Protein AF-A0A913Y9J0-F1 (afdb_monomer_lite)

Organism: Exaiptasia diaphana (NCBI:txid2652724)

Foldseek 3Di:
DDDDDDDDDDDDDDDDDDYDDDDDDDDDDDDDDPVVVVVVVVVVVVVVVVVVLPCDLVNLLVVLVCLLPDPPDRDLVVSLVSLVSSLVNCVVVVNPCNVLSVVLSVVLVVCSVPDSNLSSVLNCLSSPDPDPVVSVVVVVVSVVVVVVVVD

Radius of gyration: 35.64 Å; chains: 1; bounding box: 87×38×100 Å

Structure (mmCIF, N/CA/C/O backbone):
data_AF-A0A913Y9J0-F1
#
_entry.id   AF-A0A913Y9J0-F1
#
loop_
_atom_site.group_PDB
_atom_site.id
_atom_site.type_symbol
_atom_site.label_atom_id
_atom_site.label_alt_id
_atom_site.label_comp_id
_atom_site.label_asym_id
_atom_site.label_entity_id
_atom_site.label_seq_id
_atom_site.pdbx_PDB_ins_code
_atom_site.Cartn_x
_atom_site.Cartn_y
_atom_site.Cartn_z
_atom_site.occupancy
_atom_site.B_iso_or_equiv
_atom_site.auth_seq_id
_atom_site.auth_comp_id
_atom_site.auth_asym_id
_atom_site.auth_atom_id
_atom_site.pdbx_PDB_model_num
ATOM 1 N N . MET A 1 1 ? 69.583 -22.346 69.739 1.00 40.31 1 MET A N 1
ATOM 2 C CA . MET A 1 1 ? 69.951 -20.946 69.439 1.00 40.31 1 MET A CA 1
ATOM 3 C C . MET A 1 1 ? 68.978 -20.474 68.371 1.00 40.31 1 MET A C 1
ATOM 5 O O . MET A 1 1 ? 68.929 -21.125 67.342 1.00 40.31 1 MET A O 1
ATOM 9 N N . GLY A 1 2 ? 68.041 -19.560 68.606 1.00 42.44 2 GLY A N 1
ATOM 10 C CA . GLY A 1 2 ? 68.148 -18.247 69.257 1.00 42.44 2 GLY A CA 1
ATOM 11 C C . GLY A 1 2 ? 67.961 -17.228 68.121 1.00 42.44 2 GLY A C 1
ATOM 12 O O . GLY A 1 2 ? 68.734 -17.274 67.176 1.00 42.44 2 GLY A O 1
ATOM 13 N N . ASP A 1 3 ? 66.808 -16.586 67.969 1.00 40.94 3 ASP A N 1
ATOM 14 C CA . ASP A 1 3 ? 66.304 -15.400 68.682 1.00 40.94 3 ASP A CA 1
ATOM 15 C C . ASP A 1 3 ? 66.361 -14.163 67.752 1.00 40.94 3 ASP A C 1
ATOM 17 O O . ASP A 1 3 ? 67.323 -13.987 67.016 1.00 40.94 3 ASP A O 1
ATOM 21 N N . GLN A 1 4 ? 65.298 -13.358 67.811 1.00 39.12 4 GLN A N 1
ATOM 22 C CA . GLN A 1 4 ? 65.175 -11.928 67.491 1.00 39.12 4 GLN A CA 1
ATOM 23 C C . GLN A 1 4 ? 65.559 -11.326 66.107 1.00 39.12 4 GLN A C 1
ATOM 25 O O . GLN A 1 4 ? 66.718 -11.198 65.729 1.00 39.12 4 GLN A O 1
ATOM 30 N N . VAL A 1 5 ? 64.507 -10.854 65.403 1.00 49.12 5 VAL A N 1
ATOM 31 C CA . VAL A 1 5 ? 64.190 -9.461 64.933 1.00 49.12 5 VAL A CA 1
ATOM 32 C C . VAL A 1 5 ? 65.220 -8.358 65.336 1.00 49.12 5 VAL A C 1
ATOM 34 O O . VAL A 1 5 ? 65.790 -8.534 66.409 1.00 49.12 5 VAL A O 1
ATOM 37 N N . PRO A 1 6 ? 65.389 -7.162 64.677 1.00 54.91 6 PRO A N 1
ATOM 38 C CA . PRO A 1 6 ? 64.290 -6.318 64.162 1.00 54.91 6 PRO A CA 1
ATOM 39 C C . PRO A 1 6 ? 64.595 -5.200 63.096 1.00 54.91 6 PRO A C 1
ATOM 41 O O . PRO A 1 6 ? 65.688 -5.083 62.558 1.00 54.91 6 PRO A O 1
ATOM 44 N N . VAL A 1 7 ? 63.567 -4.357 62.876 1.00 42.31 7 VAL A N 1
ATOM 45 C CA . VAL A 1 7 ? 63.533 -2.884 62.627 1.00 42.31 7 VAL A CA 1
ATOM 46 C C . VAL A 1 7 ? 64.001 -2.244 61.296 1.00 42.31 7 VAL A C 1
ATOM 48 O O . VAL A 1 7 ? 65.179 -2.017 61.056 1.00 42.31 7 VAL A O 1
ATOM 51 N N . ALA A 1 8 ? 63.014 -1.851 60.468 1.00 46.88 8 ALA A N 1
ATOM 52 C CA . ALA A 1 8 ? 62.581 -0.463 60.145 1.00 46.88 8 ALA A CA 1
ATOM 53 C C . ALA A 1 8 ? 63.548 0.708 60.506 1.00 46.88 8 ALA A C 1
ATOM 55 O O . ALA A 1 8 ? 64.174 0.633 61.562 1.00 46.88 8 ALA A O 1
ATOM 56 N N . PRO A 1 9 ? 63.581 1.855 59.771 1.00 50.56 9 PRO A N 1
ATOM 57 C CA . PRO A 1 9 ? 62.383 2.710 59.664 1.00 50.56 9 PRO A CA 1
ATOM 58 C C . PRO A 1 9 ? 62.235 3.650 58.437 1.00 50.56 9 PRO A C 1
ATOM 60 O O . PRO A 1 9 ? 63.152 3.827 57.644 1.00 50.56 9 PRO A O 1
ATOM 63 N N . ALA A 1 10 ? 61.050 4.286 58.414 1.00 48.25 10 ALA A N 1
ATOM 64 C CA . ALA A 1 10 ? 60.794 5.718 58.159 1.00 48.25 10 ALA A CA 1
ATOM 65 C C . ALA A 1 10 ? 60.995 6.270 56.726 1.00 48.25 10 ALA A C 1
ATOM 67 O O . ALA A 1 10 ? 62.013 6.037 56.097 1.00 48.25 10 ALA A O 1
ATOM 68 N N . ASP A 1 11 ? 60.102 7.080 56.147 1.00 45.22 11 ASP A N 1
ATOM 69 C CA . ASP A 1 11 ? 59.091 7.961 56.745 1.00 45.22 11 ASP A CA 1
ATOM 70 C C . ASP A 1 11 ? 58.104 8.484 55.672 1.00 45.22 11 ASP A C 1
ATOM 72 O O . ASP A 1 11 ? 58.442 8.507 54.488 1.00 45.22 11 ASP A O 1
ATOM 76 N N . GLY A 1 12 ? 56.928 8.971 56.099 1.00 41.50 12 GLY A N 1
ATOM 77 C CA . GLY A 1 12 ? 56.066 9.862 55.296 1.00 41.50 12 GLY A CA 1
ATOM 78 C C . GLY A 1 12 ? 54.656 9.361 54.933 1.00 41.50 12 GLY A C 1
ATOM 79 O O . GLY A 1 12 ? 54.357 9.196 53.759 1.00 41.50 12 GLY A O 1
ATOM 80 N N . GLN A 1 13 ? 53.818 9.027 55.925 1.00 49.25 13 GLN A N 1
ATOM 81 C CA . GL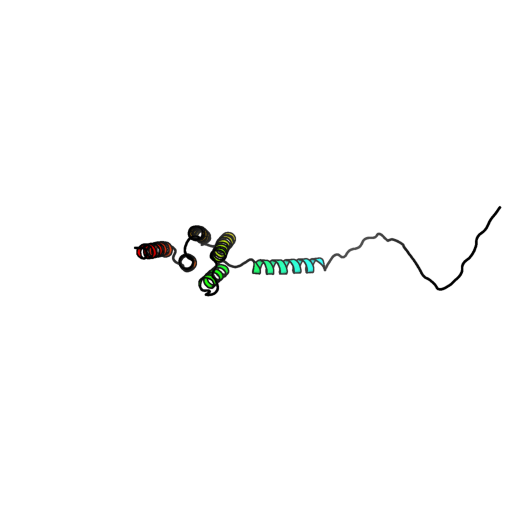N A 1 13 ? 52.584 9.747 56.343 1.00 49.25 13 GLN A CA 1
ATOM 82 C C . GLN A 1 13 ? 51.314 9.595 55.453 1.00 49.25 13 GLN A C 1
ATOM 84 O O . GLN A 1 13 ? 51.309 10.039 54.315 1.00 49.25 13 GLN A O 1
ATOM 89 N N . LEU A 1 14 ? 50.276 8.831 55.877 1.00 45.56 14 LEU A N 1
ATOM 90 C CA . LEU A 1 14 ? 49.083 9.177 56.723 1.00 45.56 14 LEU A CA 1
ATOM 91 C C . LEU A 1 14 ? 47.969 9.909 55.913 1.00 45.56 14 LEU A C 1
ATOM 93 O O . LEU A 1 14 ? 48.292 10.831 55.184 1.00 45.56 14 LEU A O 1
ATOM 97 N N . GLN A 1 15 ? 46.654 9.617 55.939 1.00 46.00 15 GLN A N 1
ATOM 98 C CA . GLN A 1 15 ? 45.712 9.104 56.962 1.00 46.00 15 GLN A CA 1
ATOM 99 C C . GLN A 1 15 ? 44.346 8.766 56.277 1.00 46.00 15 GLN A C 1
ATOM 101 O O . GLN A 1 15 ? 43.960 9.476 55.357 1.00 46.00 15 GLN A O 1
ATOM 106 N N . ALA A 1 16 ? 43.699 7.616 56.559 1.00 44.56 16 ALA A N 1
ATOM 107 C CA . ALA A 1 16 ? 42.554 7.397 57.492 1.00 44.56 16 ALA A CA 1
ATOM 108 C C . ALA A 1 16 ? 41.157 7.741 56.891 1.00 44.56 16 ALA A C 1
ATOM 110 O O . ALA A 1 16 ? 41.037 8.731 56.190 1.00 44.56 16 ALA A O 1
ATOM 111 N N . ALA A 1 17 ? 40.029 7.044 57.100 1.00 40.16 17 ALA A N 1
ATOM 112 C CA . ALA A 1 17 ? 39.637 5.859 57.873 1.00 40.16 17 ALA A CA 1
ATOM 113 C C . ALA A 1 17 ? 38.229 5.378 57.411 1.00 40.16 17 ALA A C 1
ATOM 115 O O . ALA A 1 17 ? 37.509 6.097 56.723 1.00 40.16 17 ALA A O 1
ATOM 116 N N . ILE A 1 18 ? 37.841 4.164 57.819 1.00 42.62 18 ILE A N 1
ATOM 117 C CA . ILE A 1 18 ? 36.608 3.432 57.471 1.00 42.62 18 ILE A CA 1
ATOM 118 C C . ILE A 1 18 ? 35.622 3.404 58.684 1.00 42.62 18 ILE A C 1
ATOM 120 O O . ILE A 1 18 ? 35.992 2.833 59.702 1.00 42.62 18 ILE A O 1
ATOM 124 N N . ASN A 1 19 ? 34.389 3.946 58.509 1.00 39.03 19 ASN A N 1
ATOM 125 C CA . ASN A 1 19 ? 33.024 3.627 59.078 1.00 39.03 19 ASN A CA 1
ATOM 126 C C . ASN A 1 19 ? 32.662 3.719 60.604 1.00 39.03 19 ASN A C 1
ATOM 128 O O . ASN A 1 19 ? 33.577 3.621 61.414 1.00 39.03 19 ASN A O 1
ATOM 132 N N . PRO A 1 20 ? 31.363 3.642 61.065 1.00 63.28 20 PRO A N 1
ATOM 133 C CA . PRO A 1 20 ? 30.030 4.254 60.724 1.00 63.28 20 PRO A CA 1
ATOM 134 C C . PRO A 1 20 ? 29.329 4.946 61.960 1.00 63.28 20 PRO A C 1
ATOM 136 O O . PRO A 1 20 ? 29.919 4.977 63.039 1.00 63.28 20 PRO A O 1
ATOM 139 N N . PRO A 1 21 ? 28.076 5.482 61.880 1.00 42.34 21 PRO A N 1
ATOM 140 C CA . PRO A 1 21 ? 26.918 4.739 62.448 1.00 42.34 21 PRO A CA 1
ATOM 141 C C . PRO A 1 21 ? 25.558 4.926 61.705 1.00 42.34 21 PRO A C 1
ATOM 143 O O . PRO A 1 21 ? 25.312 5.946 61.069 1.00 42.34 21 PRO A O 1
ATOM 146 N N . GLN A 1 22 ? 24.647 3.945 61.818 1.00 43.19 22 GLN A N 1
ATOM 147 C CA . GLN A 1 22 ? 23.201 4.036 61.478 1.00 43.19 22 GLN A CA 1
ATOM 148 C C . GLN A 1 22 ? 22.356 4.307 62.755 1.00 43.19 22 GLN A C 1
ATOM 150 O O . GLN A 1 22 ? 22.908 4.142 63.843 1.00 43.19 22 GLN A O 1
ATOM 155 N N . PRO A 1 23 ? 21.006 4.431 62.701 1.00 62.53 23 PRO A N 1
ATOM 156 C CA . PRO A 1 23 ? 20.102 5.353 61.988 1.00 62.53 23 PRO A CA 1
ATOM 157 C C . PRO A 1 23 ? 19.261 6.195 63.002 1.00 62.53 23 PRO A C 1
ATOM 159 O O . PRO A 1 23 ? 19.527 6.151 64.203 1.00 62.53 23 PRO A O 1
ATOM 162 N N . PRO A 1 24 ? 18.191 6.898 62.575 1.00 46.91 24 PRO A N 1
ATOM 163 C CA . PRO A 1 24 ? 16.947 6.715 63.330 1.00 46.91 24 PRO A CA 1
ATOM 164 C C . PRO A 1 24 ? 15.734 6.394 62.443 1.00 46.91 24 PRO A C 1
ATOM 166 O O . PRO A 1 24 ? 15.478 7.035 61.426 1.00 46.91 24 PRO A O 1
ATOM 169 N N . GLU A 1 25 ? 14.956 5.408 62.893 1.00 54.69 25 GLU A N 1
ATOM 170 C CA . GLU A 1 25 ? 13.528 5.257 62.607 1.00 54.69 25 GLU A CA 1
ATOM 171 C C . GLU A 1 25 ? 12.747 6.448 63.194 1.00 54.69 25 GLU A C 1
ATOM 173 O O . GLU A 1 25 ? 12.680 6.575 64.416 1.00 54.69 25 GLU A O 1
ATOM 178 N N . ASN A 1 26 ? 12.099 7.280 62.369 1.00 44.59 26 ASN A N 1
ATOM 179 C CA . ASN A 1 26 ? 10.678 7.620 62.555 1.00 44.59 26 ASN A CA 1
ATOM 180 C C . ASN A 1 26 ? 10.087 8.457 61.406 1.00 44.59 26 ASN A C 1
ATOM 182 O O . ASN A 1 26 ? 10.606 9.505 61.039 1.00 44.59 26 ASN A O 1
ATOM 186 N N . ALA A 1 27 ? 8.970 7.934 60.897 1.00 47.19 27 ALA A N 1
ATOM 187 C CA . ALA A 1 27 ? 7.790 8.561 60.303 1.00 47.19 27 ALA A CA 1
ATOM 188 C C . ALA A 1 27 ? 7.786 10.072 59.982 1.00 47.19 27 ALA A C 1
ATOM 190 O O . ALA A 1 27 ? 7.937 10.913 60.863 1.00 47.19 27 ALA A O 1
ATOM 191 N N . GLY A 1 28 ? 7.363 10.401 58.752 1.00 40.47 28 GLY A N 1
ATOM 192 C CA . GLY A 1 28 ? 6.654 11.660 58.495 1.00 40.47 28 GLY A CA 1
ATOM 193 C C . GLY A 1 28 ? 6.773 12.232 57.082 1.00 40.47 28 GLY A C 1
ATOM 194 O O . GLY A 1 28 ? 7.601 13.097 56.852 1.00 40.47 28 GLY A O 1
ATOM 195 N N . GLY A 1 29 ? 5.911 11.758 56.175 1.00 45.09 29 GLY A N 1
ATOM 196 C CA . GLY A 1 29 ? 5.251 12.504 55.087 1.00 45.09 29 GLY A CA 1
ATOM 197 C C . GLY A 1 29 ? 5.999 13.585 54.288 1.00 45.09 29 GLY A C 1
ATOM 198 O O . GLY A 1 29 ? 6.209 14.682 54.786 1.00 45.09 29 GLY A O 1
ATOM 199 N N . ALA A 1 30 ? 6.214 13.317 52.993 1.00 41.28 30 ALA A N 1
ATOM 200 C CA . ALA A 1 30 ? 5.778 14.166 51.866 1.00 41.28 30 ALA A CA 1
ATOM 201 C C . ALA A 1 30 ? 6.295 13.573 50.537 1.00 41.28 30 ALA A C 1
ATOM 203 O O . ALA A 1 30 ? 7.372 13.916 50.056 1.00 41.28 30 ALA A O 1
ATOM 204 N N . GLN A 1 31 ? 5.526 12.653 49.949 1.00 51.00 31 GLN A N 1
ATOM 205 C CA . GLN A 1 31 ? 5.634 12.308 48.528 1.00 51.00 31 GLN A CA 1
ATOM 206 C C . GLN A 1 31 ? 4.939 13.402 47.693 1.00 51.00 31 GLN A C 1
ATOM 208 O O . GLN A 1 31 ? 3.830 13.815 48.028 1.00 51.00 31 GLN A O 1
ATOM 213 N N . GLY A 1 32 ? 5.593 13.850 46.616 1.00 54.12 32 GLY A N 1
ATOM 214 C CA . GLY A 1 32 ? 5.124 14.857 45.643 1.00 54.12 32 GLY A CA 1
ATOM 215 C C . GLY A 1 32 ? 6.122 16.021 45.536 1.00 54.12 32 GLY A C 1
ATOM 216 O O . GLY A 1 32 ? 6.426 16.610 46.570 1.00 54.12 32 GLY A O 1
ATOM 217 N N . PRO A 1 33 ? 6.713 16.331 44.353 1.00 51.97 33 PRO A N 1
ATOM 218 C CA . PRO A 1 33 ? 6.050 16.511 43.048 1.00 51.97 33 PRO A CA 1
ATOM 219 C C . PRO A 1 33 ? 6.772 15.842 41.849 1.00 51.97 33 PRO A C 1
ATOM 221 O O . PRO A 1 33 ? 6.499 16.154 40.691 1.00 51.97 33 PRO A O 1
ATOM 224 N N . ALA A 1 34 ? 7.738 14.954 42.099 1.00 55.44 34 ALA A N 1
ATOM 225 C CA . ALA A 1 34 ? 8.596 14.403 41.045 1.00 55.44 34 ALA A CA 1
ATOM 226 C C . ALA A 1 34 ? 7.894 13.347 40.171 1.00 55.44 34 ALA A C 1
ATOM 228 O O . ALA A 1 34 ? 8.192 13.230 38.983 1.00 55.44 34 ALA A O 1
ATOM 229 N N . GLU A 1 35 ? 6.950 12.599 40.746 1.00 55.19 35 GLU A N 1
ATOM 230 C CA . GLU A 1 35 ? 6.253 11.517 40.042 1.00 55.19 35 GLU A CA 1
ATOM 231 C C . GLU A 1 35 ? 5.279 12.059 38.985 1.00 55.19 35 GLU A C 1
ATOM 233 O O . GLU A 1 35 ? 5.206 11.517 37.885 1.00 55.19 35 GLU A O 1
ATOM 238 N N . ASP A 1 36 ? 4.616 13.185 39.267 1.00 56.97 36 ASP A N 1
ATOM 239 C CA . ASP A 1 36 ? 3.653 13.820 38.356 1.00 56.97 36 ASP A CA 1
ATOM 240 C C . ASP A 1 36 ? 4.334 14.358 37.084 1.00 56.97 36 ASP A C 1
ATOM 242 O O . ASP A 1 36 ? 3.878 14.121 35.966 1.00 56.97 36 ASP A O 1
ATOM 246 N N . ASN A 1 37 ? 5.512 14.972 37.239 1.00 66.38 37 ASN A N 1
ATOM 247 C CA . ASN A 1 37 ? 6.302 15.490 36.120 1.00 66.38 37 ASN A CA 1
ATOM 248 C C . ASN A 1 37 ? 6.898 14.353 35.262 1.00 66.38 37 ASN A C 1
ATOM 250 O O . ASN A 1 37 ? 7.006 14.457 34.039 1.00 66.38 37 ASN A O 1
ATOM 254 N N . HIS A 1 38 ? 7.249 13.225 35.891 1.00 74.69 38 HIS A N 1
ATOM 255 C CA . HIS A 1 38 ? 7.718 12.035 35.181 1.00 74.69 38 HIS A CA 1
ATOM 256 C C . HIS A 1 38 ? 6.592 11.363 34.382 1.00 74.69 38 HIS A C 1
ATOM 258 O O . HIS A 1 38 ? 6.782 11.025 33.213 1.00 74.69 38 HIS A O 1
ATOM 264 N N . LEU A 1 39 ? 5.403 11.235 34.979 1.00 80.75 39 LEU A N 1
ATOM 265 C CA . LEU A 1 39 ? 4.203 10.726 34.313 1.00 80.75 39 LEU A CA 1
ATOM 266 C C . LEU A 1 39 ? 3.780 11.629 33.147 1.00 80.75 39 LEU A C 1
ATOM 268 O O . LEU A 1 39 ? 3.503 11.116 32.064 1.00 80.75 39 LEU A O 1
ATOM 272 N N . GLN A 1 40 ? 3.806 12.954 33.316 1.00 76.94 40 GLN A N 1
ATOM 273 C CA . GLN A 1 40 ? 3.546 13.902 32.226 1.00 76.94 40 GLN A CA 1
ATOM 274 C C . GLN A 1 40 ? 4.572 13.782 31.094 1.00 76.94 40 GLN A C 1
ATOM 276 O O . GLN A 1 40 ? 4.188 13.778 29.924 1.00 76.94 40 GLN A O 1
ATOM 281 N N . GLY A 1 41 ? 5.860 13.623 31.413 1.00 84.31 41 GLY A N 1
ATOM 282 C CA . GLY A 1 41 ? 6.907 13.409 30.411 1.00 84.31 41 GLY A CA 1
ATOM 283 C C . GLY A 1 41 ? 6.723 12.105 29.627 1.00 84.31 41 GLY A C 1
ATOM 284 O O . GLY A 1 41 ? 6.899 12.082 28.406 1.00 84.31 41 GLY A O 1
ATOM 285 N N . ILE A 1 42 ? 6.308 11.029 30.304 1.00 83.38 42 ILE A N 1
ATOM 286 C CA . ILE A 1 42 ? 5.962 9.757 29.656 1.00 83.38 42 ILE A CA 1
ATOM 287 C C . ILE A 1 42 ? 4.728 9.931 28.762 1.00 83.38 42 ILE A C 1
ATOM 289 O O . ILE A 1 42 ? 4.766 9.50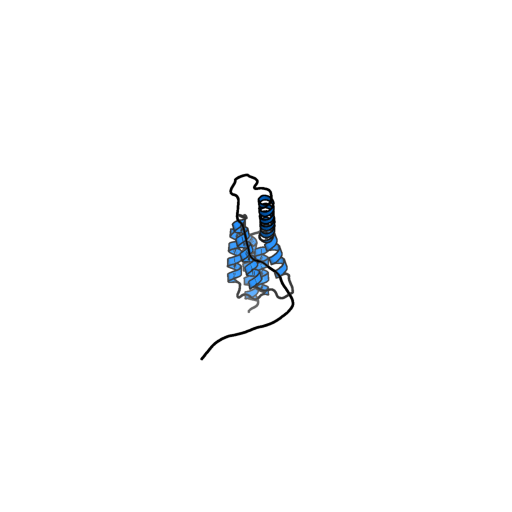2 27.613 1.00 83.38 42 ILE A O 1
ATOM 293 N N . GLN A 1 43 ? 3.675 10.609 29.225 1.00 82.81 43 GLN A N 1
ATOM 294 C CA . GLN A 1 43 ? 2.461 10.843 28.433 1.00 82.81 43 GLN A CA 1
ATOM 295 C C . GLN A 1 43 ? 2.713 11.717 27.200 1.00 82.81 43 GLN A C 1
ATOM 297 O O . GLN A 1 43 ? 2.244 11.383 26.118 1.00 82.81 43 GLN A O 1
ATOM 302 N N . GLN A 1 44 ? 3.498 12.793 27.313 1.00 79.06 44 GLN A N 1
ATOM 303 C CA . GLN A 1 44 ? 3.866 13.624 26.159 1.00 79.06 44 GLN A CA 1
ATOM 304 C C . GLN A 1 44 ? 4.691 12.846 25.135 1.00 79.06 44 GLN A C 1
ATOM 306 O O . GLN A 1 44 ? 4.517 13.017 23.925 1.00 79.06 44 GLN A O 1
ATOM 311 N N . ARG A 1 45 ? 5.581 11.969 25.609 1.00 80.56 45 ARG A N 1
ATOM 312 C CA . ARG A 1 45 ? 6.371 11.107 24.735 1.00 80.56 45 ARG A CA 1
ATOM 313 C C . ARG A 1 45 ? 5.505 10.046 24.064 1.00 80.56 45 ARG A C 1
ATOM 315 O O . ARG A 1 45 ? 5.680 9.836 22.871 1.00 80.56 45 ARG A O 1
ATOM 322 N N . ILE A 1 46 ? 4.561 9.438 24.786 1.00 80.19 46 ILE A N 1
ATOM 323 C CA . ILE A 1 46 ? 3.566 8.516 24.220 1.00 80.19 46 ILE A CA 1
ATOM 324 C C . ILE A 1 46 ? 2.734 9.242 23.166 1.00 80.19 46 ILE A C 1
ATOM 326 O O . ILE A 1 46 ? 2.754 8.807 22.029 1.00 80.19 46 ILE A O 1
ATOM 330 N N . ALA A 1 47 ? 2.146 10.400 23.465 1.00 66.19 47 ALA A N 1
ATOM 331 C CA . ALA A 1 47 ? 1.346 11.162 22.504 1.00 66.19 47 ALA A CA 1
ATOM 332 C C . ALA A 1 47 ? 2.146 11.577 21.255 1.00 66.19 47 ALA A C 1
ATOM 334 O O . ALA A 1 47 ? 1.628 11.564 20.142 1.00 66.19 47 ALA A O 1
ATOM 335 N N . SER A 1 48 ? 3.430 11.912 21.418 1.00 60.56 48 SER A N 1
ATOM 336 C CA . SER A 1 48 ? 4.320 12.228 20.294 1.00 60.56 48 SER A CA 1
ATOM 337 C C . SER A 1 48 ? 4.645 10.990 19.452 1.00 60.56 48 SER A C 1
ATOM 339 O O . SER A 1 48 ? 4.680 11.070 18.227 1.00 60.56 48 SER A O 1
ATOM 341 N N . LEU A 1 49 ? 4.870 9.839 20.091 1.00 60.91 49 LEU A N 1
ATOM 342 C CA . LEU A 1 49 ? 5.097 8.562 19.412 1.00 60.91 49 LEU A CA 1
ATOM 343 C C . LEU A 1 49 ? 3.818 8.041 18.747 1.00 60.91 49 LEU A C 1
ATOM 345 O O . LEU A 1 49 ? 3.887 7.545 17.631 1.00 60.91 49 LEU A O 1
ATOM 349 N N . GLU A 1 50 ? 2.662 8.230 19.373 1.00 59.34 50 GLU A N 1
ATOM 350 C CA . GLU A 1 50 ? 1.341 7.942 18.821 1.00 59.34 50 GLU A CA 1
ATOM 351 C C . GLU A 1 50 ? 1.023 8.865 17.649 1.00 59.34 50 GLU A C 1
ATOM 353 O O . GLU A 1 50 ? 0.461 8.405 16.670 1.00 59.34 50 GLU A O 1
ATOM 358 N N . ALA A 1 51 ? 1.418 10.140 17.682 1.00 52.31 51 ALA A N 1
ATOM 359 C CA . ALA A 1 51 ? 1.291 11.045 16.538 1.00 52.31 51 ALA A CA 1
ATOM 360 C C . ALA A 1 51 ? 2.230 10.663 15.381 1.00 52.31 51 ALA A C 1
ATOM 362 O O . ALA A 1 51 ? 1.890 10.862 14.217 1.00 52.31 51 ALA A O 1
ATOM 363 N N . LEU A 1 52 ? 3.399 10.093 15.692 1.00 50.78 52 LEU A N 1
ATOM 364 C CA . LEU A 1 52 ? 4.317 9.519 14.705 1.00 50.78 52 LEU A CA 1
ATOM 365 C C . LEU A 1 52 ? 3.824 8.164 14.162 1.00 50.78 52 LEU A C 1
ATOM 367 O O . LEU A 1 52 ? 4.142 7.825 13.025 1.00 50.78 52 LEU A O 1
ATOM 371 N N . GLN A 1 53 ? 3.062 7.400 14.953 1.00 57.47 53 GLN A N 1
ATOM 372 C CA . GLN A 1 53 ? 2.468 6.111 14.575 1.00 57.47 53 GLN A CA 1
ATOM 373 C C . GLN A 1 53 ? 1.089 6.250 13.909 1.00 57.47 53 GLN A C 1
ATOM 375 O O . GLN A 1 53 ? 0.743 5.423 13.069 1.00 57.47 53 GLN A O 1
ATOM 380 N N . ASN A 1 54 ? 0.334 7.313 14.198 1.00 55.34 54 ASN A N 1
ATOM 381 C CA . ASN A 1 54 ? -0.897 7.695 13.506 1.00 55.34 54 ASN A CA 1
ATOM 382 C C . ASN A 1 54 ? -0.563 8.374 12.173 1.00 55.34 54 ASN A C 1
ATOM 384 O O . ASN A 1 54 ? -0.908 9.532 11.922 1.00 55.34 54 ASN A O 1
ATOM 388 N N . ASP A 1 55 ? 0.066 7.633 11.262 1.00 66.06 55 ASP A N 1
ATOM 389 C CA . ASP A 1 55 ? -0.164 7.928 9.855 1.00 66.06 55 ASP A CA 1
ATOM 390 C C . ASP A 1 55 ? -1.672 7.772 9.627 1.00 66.06 55 ASP A C 1
ATOM 392 O O . ASP A 1 55 ? -2.217 6.677 9.715 1.00 66.06 55 ASP A O 1
ATOM 396 N N . SER A 1 56 ? -2.387 8.864 9.371 1.00 80.38 56 SER A N 1
ATOM 397 C CA . SER A 1 56 ? -3.790 8.758 8.980 1.00 80.38 56 SER A CA 1
ATOM 398 C C . SER A 1 56 ? -3.900 7.994 7.656 1.00 80.38 56 SER A C 1
ATOM 400 O O . SER A 1 56 ? -2.954 7.951 6.863 1.00 80.38 56 SER A O 1
ATOM 402 N N . VAL A 1 57 ? -5.082 7.440 7.365 1.00 82.81 57 VAL A N 1
ATOM 403 C CA . VAL A 1 57 ? -5.386 6.822 6.060 1.00 82.81 57 VAL A CA 1
ATOM 404 C C . VAL A 1 57 ? -4.925 7.735 4.912 1.00 82.81 57 VAL A C 1
ATOM 406 O O . VAL A 1 57 ? -4.245 7.298 3.990 1.00 82.81 57 VAL A O 1
ATOM 409 N N . GLU A 1 58 ? -5.202 9.034 5.011 1.00 82.12 58 GLU A N 1
ATOM 410 C CA . GLU A 1 58 ? -4.802 10.053 4.034 1.00 82.12 58 GLU A CA 1
ATOM 411 C C . GLU A 1 58 ? -3.284 10.271 3.959 1.00 82.12 58 GLU A C 1
ATOM 413 O O . GLU A 1 58 ? -2.748 10.512 2.874 1.00 82.12 58 GLU A O 1
ATOM 418 N N . GLY A 1 59 ? -2.581 10.186 5.091 1.00 82.38 59 GLY A N 1
ATOM 419 C CA . GLY A 1 59 ? -1.123 10.255 5.156 1.00 82.38 59 GLY A CA 1
ATOM 420 C C . GLY A 1 59 ? -0.470 9.115 4.377 1.00 82.38 59 GLY A C 1
ATOM 421 O O . GLY A 1 59 ? 0.384 9.362 3.522 1.00 82.38 59 GLY A O 1
ATOM 422 N N . VAL A 1 60 ? -0.938 7.882 4.587 1.00 86.31 60 VAL A N 1
ATOM 423 C CA . VAL A 1 60 ? -0.435 6.708 3.859 1.00 86.31 60 VAL A CA 1
ATOM 424 C C . VAL A 1 60 ? -0.768 6.784 2.368 1.00 86.31 60 VAL 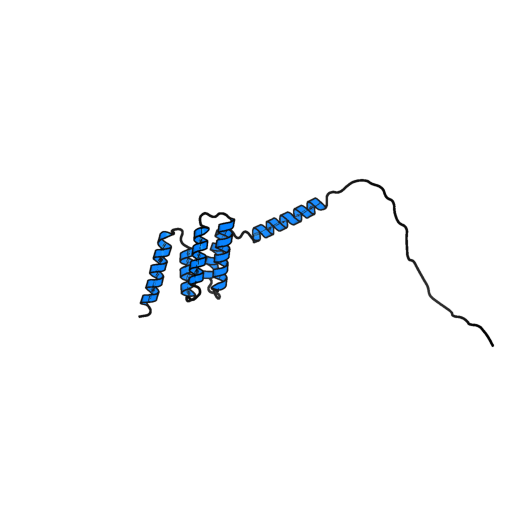A C 1
ATOM 426 O O . VAL A 1 60 ? 0.100 6.523 1.537 1.00 86.31 60 VAL A O 1
ATOM 429 N N . LEU A 1 61 ? -1.979 7.219 2.000 1.00 85.69 61 LEU A N 1
ATOM 430 C CA . LEU A 1 61 ? -2.352 7.435 0.594 1.00 85.69 61 LEU A CA 1
ATOM 431 C C . LEU A 1 61 ? -1.396 8.419 -0.101 1.00 85.69 61 LEU A C 1
ATOM 433 O O . LEU A 1 61 ? -0.930 8.154 -1.210 1.00 85.69 61 LEU A O 1
ATOM 437 N N . LYS A 1 62 ? -1.047 9.531 0.560 1.00 83.06 62 LYS A N 1
ATOM 438 C CA . LYS A 1 62 ? -0.079 10.506 0.030 1.00 83.06 62 LYS A CA 1
ATOM 439 C C . LYS A 1 62 ? 1.318 9.904 -0.141 1.00 83.06 62 LYS A C 1
ATOM 441 O O . LYS A 1 62 ? 1.970 10.217 -1.137 1.00 83.06 62 LYS A O 1
ATOM 446 N N . LYS A 1 63 ? 1.771 9.049 0.786 1.00 83.81 63 LYS A N 1
ATOM 447 C CA . LYS A 1 63 ? 3.055 8.328 0.666 1.00 83.81 63 LYS A CA 1
ATOM 448 C C . LYS A 1 63 ? 3.051 7.400 -0.549 1.00 83.81 63 LYS A C 1
ATOM 450 O O . LYS A 1 63 ? 3.921 7.529 -1.400 1.00 83.81 63 LYS A O 1
ATOM 455 N N . ILE A 1 64 ? 2.005 6.587 -0.712 1.00 86.62 64 ILE A N 1
ATOM 456 C CA . ILE A 1 64 ? 1.855 5.692 -1.872 1.00 86.62 64 ILE A CA 1
ATOM 457 C C . ILE A 1 64 ? 1.895 6.477 -3.191 1.00 86.62 64 ILE A C 1
ATOM 459 O O . ILE A 1 64 ? 2.621 6.112 -4.114 1.00 86.62 64 ILE A O 1
ATOM 463 N N . ILE A 1 65 ? 1.140 7.576 -3.289 1.00 84.50 65 ILE A N 1
ATOM 464 C CA . ILE A 1 65 ? 1.101 8.406 -4.502 1.00 84.50 65 ILE A CA 1
ATOM 465 C C . ILE A 1 65 ? 2.473 9.031 -4.782 1.00 84.50 65 ILE A C 1
ATOM 467 O O . ILE A 1 65 ? 2.895 9.083 -5.938 1.00 84.50 65 ILE A O 1
ATOM 471 N N . ARG A 1 66 ? 3.182 9.498 -3.747 1.00 83.50 66 ARG A N 1
ATOM 472 C CA . ARG A 1 66 ? 4.541 10.036 -3.884 1.00 83.50 66 ARG A CA 1
ATOM 473 C C . ARG A 1 66 ? 5.495 8.980 -4.430 1.00 83.50 66 ARG A C 1
ATOM 475 O O . ARG A 1 66 ? 6.195 9.264 -5.394 1.00 83.50 66 ARG A O 1
ATOM 482 N N . ASP A 1 67 ? 5.486 7.779 -3.866 1.00 82.81 67 ASP A N 1
ATOM 483 C CA . ASP A 1 67 ? 6.410 6.714 -4.258 1.00 82.81 67 ASP A CA 1
ATOM 484 C C . ASP A 1 67 ? 6.169 6.260 -5.695 1.00 82.81 67 ASP A C 1
ATOM 486 O O . ASP A 1 67 ? 7.109 6.090 -6.470 1.00 82.81 67 ASP A O 1
ATOM 490 N N . VAL A 1 68 ? 4.901 6.112 -6.094 1.00 83.75 68 VAL A N 1
ATOM 491 C CA . VAL A 1 68 ? 4.557 5.720 -7.466 1.00 83.75 68 VAL A CA 1
ATOM 492 C C . VAL A 1 68 ? 5.015 6.769 -8.484 1.00 83.75 68 VAL A C 1
ATOM 494 O O . VAL A 1 68 ? 5.531 6.398 -9.544 1.00 83.75 68 VAL A O 1
ATOM 497 N N . ASN A 1 69 ? 4.867 8.056 -8.155 1.00 79.94 69 ASN A N 1
ATOM 498 C CA . ASN A 1 69 ? 5.303 9.172 -8.998 1.00 79.94 69 ASN A CA 1
ATOM 499 C C . ASN A 1 69 ? 6.806 9.469 -8.896 1.00 79.94 69 ASN A C 1
ATOM 501 O O . ASN A 1 69 ? 7.320 10.243 -9.701 1.00 79.94 69 ASN A O 1
ATOM 505 N N . SER A 1 70 ? 7.517 8.869 -7.938 1.00 77.62 70 SER A N 1
ATOM 506 C CA . SER A 1 70 ? 8.961 9.035 -7.830 1.00 77.62 70 SER A CA 1
ATOM 507 C C . SER A 1 70 ? 9.668 8.390 -9.023 1.00 77.62 70 SER A C 1
ATOM 509 O O . SER A 1 70 ? 9.352 7.267 -9.447 1.00 77.62 70 SER A O 1
ATOM 511 N N . HIS A 1 71 ? 10.635 9.130 -9.562 1.00 62.16 71 HIS A N 1
ATOM 512 C CA . HIS A 1 71 ? 11.536 8.684 -10.622 1.00 62.16 71 HIS A CA 1
ATOM 513 C C . HIS A 1 71 ? 12.749 7.922 -10.069 1.00 62.16 71 HIS A C 1
ATOM 515 O O . HIS A 1 71 ? 13.398 7.193 -10.817 1.00 62.16 71 HIS A O 1
ATOM 521 N N . GLU A 1 72 ? 13.035 8.054 -8.771 1.00 64.69 72 GLU A N 1
ATOM 522 C CA . GLU A 1 72 ? 14.067 7.279 -8.085 1.00 64.69 72 GLU A CA 1
ATOM 523 C C . GLU A 1 72 ? 13.506 5.898 -7.720 1.00 64.69 72 GLU A C 1
ATOM 525 O O . GLU A 1 72 ? 12.396 5.787 -7.204 1.00 64.69 72 GLU A O 1
ATOM 530 N N . THR A 1 73 ? 14.259 4.855 -8.078 1.00 71.56 73 THR A N 1
ATOM 531 C CA . THR A 1 73 ? 13.999 3.410 -7.907 1.00 71.56 73 THR A CA 1
ATOM 532 C C . THR A 1 73 ? 12.770 3.045 -7.066 1.00 71.56 73 THR A C 1
ATOM 534 O O . THR A 1 73 ? 12.857 2.815 -5.860 1.00 71.56 73 THR A O 1
ATOM 537 N N . PHE A 1 74 ? 11.616 2.938 -7.722 1.00 86.12 74 PHE A N 1
ATOM 538 C CA . PHE A 1 74 ? 10.400 2.425 -7.098 1.00 86.12 74 PHE A CA 1
ATOM 539 C C . PHE A 1 74 ? 10.560 0.948 -6.716 1.00 86.12 74 PHE A C 1
ATOM 541 O O . PHE A 1 74 ? 10.945 0.129 -7.553 1.00 86.12 74 PHE A O 1
ATOM 548 N N . SER A 1 75 ? 10.181 0.602 -5.485 1.00 89.69 75 SER A N 1
ATOM 549 C CA . SER A 1 75 ? 10.159 -0.776 -4.991 1.00 89.69 75 SER A CA 1
ATOM 550 C C . SER A 1 75 ? 8.724 -1.277 -4.828 1.00 89.69 75 SER A C 1
ATOM 552 O O . SER A 1 75 ? 7.905 -0.646 -4.157 1.00 89.69 75 SER A O 1
ATOM 554 N N . LYS A 1 76 ? 8.427 -2.437 -5.431 1.00 91.06 76 LYS A N 1
ATOM 555 C CA . LYS A 1 76 ? 7.118 -3.098 -5.303 1.00 91.06 76 LYS A CA 1
ATOM 556 C C . LYS A 1 76 ? 6.860 -3.559 -3.870 1.00 91.06 76 LYS A C 1
ATOM 558 O O . LYS A 1 76 ? 5.736 -3.424 -3.402 1.00 91.06 76 LYS A O 1
ATOM 563 N N . ASP A 1 77 ? 7.892 -4.042 -3.181 1.00 90.44 77 ASP A N 1
ATOM 564 C CA . ASP A 1 77 ? 7.797 -4.499 -1.794 1.00 90.44 77 ASP A CA 1
ATOM 565 C C . ASP A 1 77 ? 7.445 -3.341 -0.856 1.00 90.44 77 ASP A C 1
ATOM 567 O O . ASP A 1 77 ? 6.456 -3.418 -0.135 1.00 90.44 77 ASP A O 1
ATOM 571 N N . VAL A 1 78 ? 8.151 -2.210 -0.978 1.00 89.94 78 VAL A N 1
ATOM 572 C CA . VAL A 1 78 ? 7.873 -1.001 -0.178 1.00 89.94 78 VAL A CA 1
ATOM 573 C C . VAL A 1 78 ? 6.461 -0.475 -0.443 1.00 89.94 78 VAL A C 1
ATOM 575 O O . VAL A 1 78 ? 5.724 -0.132 0.480 1.00 89.94 78 VAL A O 1
ATOM 578 N N . ALA A 1 79 ? 6.043 -0.447 -1.708 1.00 90.06 79 ALA A N 1
ATOM 579 C CA . ALA A 1 79 ? 4.691 -0.034 -2.060 1.00 90.06 79 ALA A CA 1
ATOM 580 C C . ALA A 1 79 ? 3.625 -0.987 -1.488 1.00 90.06 79 ALA A C 1
ATOM 582 O O . ALA A 1 79 ? 2.568 -0.531 -1.051 1.00 90.06 79 ALA A O 1
ATOM 583 N N . LEU A 1 80 ? 3.891 -2.297 -1.466 1.00 92.31 80 LEU A N 1
ATOM 584 C CA . LEU A 1 80 ? 2.991 -3.284 -0.877 1.00 92.31 80 LEU A CA 1
ATOM 585 C C . LEU A 1 80 ? 2.920 -3.146 0.651 1.00 92.31 80 LEU A C 1
ATOM 587 O O . LEU A 1 80 ? 1.823 -3.246 1.204 1.00 92.31 80 LEU A O 1
ATOM 591 N N . ASP A 1 81 ? 4.036 -2.846 1.316 1.00 91.31 81 ASP A N 1
ATOM 592 C CA . ASP A 1 81 ? 4.074 -2.540 2.750 1.00 91.31 81 ASP A CA 1
ATOM 593 C C . ASP A 1 81 ? 3.249 -1.294 3.083 1.00 91.31 81 ASP A C 1
ATOM 595 O O . ASP A 1 81 ? 2.467 -1.300 4.034 1.00 91.31 81 ASP A O 1
ATOM 599 N N . HIS A 1 82 ? 3.318 -0.244 2.261 1.00 90.31 82 HIS A N 1
ATOM 600 C CA . HIS A 1 82 ? 2.460 0.929 2.437 1.00 90.31 82 HIS A CA 1
ATOM 601 C C . HIS A 1 82 ? 0.969 0.593 2.282 1.00 90.31 82 HIS A C 1
ATOM 603 O O . HIS A 1 82 ? 0.141 1.089 3.046 1.00 90.31 82 HIS A O 1
ATOM 609 N N . VAL A 1 83 ? 0.602 -0.289 1.349 1.00 91.56 83 VAL A N 1
ATOM 610 C CA . VAL A 1 83 ? -0.788 -0.759 1.198 1.00 91.56 83 VAL A CA 1
ATOM 611 C C . VAL A 1 83 ? -1.219 -1.644 2.376 1.00 91.56 83 VAL A C 1
ATOM 613 O O . VAL A 1 83 ? -2.371 -1.575 2.812 1.00 91.56 83 VAL A O 1
ATOM 616 N N . LEU A 1 84 ? -0.315 -2.458 2.925 1.00 91.38 84 LEU A N 1
ATOM 617 C CA . LEU A 1 84 ? -0.574 -3.228 4.140 1.00 91.38 84 LEU A CA 1
ATOM 618 C C . LEU A 1 84 ? -0.821 -2.301 5.332 1.00 91.38 84 LEU A C 1
ATOM 620 O O . LEU A 1 84 ? -1.799 -2.488 6.056 1.00 91.38 84 LEU A O 1
ATOM 624 N N . ASN A 1 85 ? 0.017 -1.278 5.493 1.00 90.38 85 ASN A N 1
ATOM 625 C CA . ASN A 1 85 ? -0.135 -0.278 6.541 1.00 90.38 85 ASN A CA 1
ATOM 626 C C . ASN A 1 85 ? -1.474 0.463 6.406 1.00 90.38 85 ASN A C 1
ATOM 628 O O . ASN A 1 85 ? -2.235 0.563 7.365 1.00 90.38 85 ASN A O 1
ATOM 632 N N . LEU A 1 86 ? -1.835 0.868 5.183 1.00 90.06 86 LEU A N 1
ATOM 633 C CA . LEU A 1 86 ? -3.126 1.488 4.873 1.00 90.06 86 LEU A CA 1
ATOM 634 C C . LEU A 1 86 ? -4.310 0.612 5.308 1.00 90.06 86 LEU A C 1
ATOM 636 O O . LEU A 1 86 ? -5.272 1.112 5.887 1.00 90.06 86 LEU A O 1
ATOM 640 N N . LYS A 1 87 ? -4.242 -0.700 5.052 1.00 90.81 87 LYS A N 1
ATOM 641 C CA . LYS A 1 87 ? -5.256 -1.664 5.497 1.00 90.81 87 LYS A CA 1
ATOM 642 C C . LYS A 1 87 ? -5.355 -1.720 7.025 1.00 90.81 87 LYS A C 1
ATOM 644 O O . LYS A 1 87 ? -6.471 -1.777 7.540 1.00 90.81 87 LYS A O 1
ATOM 649 N N . VAL A 1 88 ? -4.225 -1.764 7.733 1.00 90.69 88 VAL A N 1
ATOM 650 C CA . VAL A 1 88 ? -4.188 -1.851 9.204 1.00 90.69 88 VAL A CA 1
ATOM 651 C C . VAL A 1 88 ? -4.775 -0.584 9.819 1.00 90.69 88 VAL A C 1
ATOM 653 O O . VAL A 1 88 ? -5.781 -0.676 10.517 1.00 90.69 88 VAL A O 1
ATOM 656 N N . ILE A 1 89 ? -4.252 0.583 9.442 1.00 88.06 89 ILE A N 1
ATOM 657 C CA . ILE A 1 89 ? -4.707 1.889 9.932 1.00 88.06 89 ILE A CA 1
ATOM 658 C C . ILE A 1 89 ? -6.194 2.096 9.646 1.00 88.06 89 ILE A C 1
ATOM 660 O O . ILE A 1 89 ? -6.948 2.514 10.519 1.00 88.06 89 ILE A O 1
ATOM 664 N N . ALA A 1 90 ? -6.658 1.771 8.436 1.00 88.75 90 ALA A N 1
ATOM 665 C CA . ALA A 1 90 ? -8.069 1.919 8.104 1.00 88.75 90 ALA A CA 1
ATOM 666 C C . ALA A 1 90 ? -8.968 1.002 8.943 1.00 88.75 90 ALA A C 1
ATOM 668 O O . ALA A 1 90 ? -10.078 1.397 9.295 1.00 88.75 90 ALA A O 1
ATOM 669 N N . LYS A 1 91 ? -8.508 -0.213 9.266 1.00 89.19 91 LYS A N 1
ATOM 670 C CA . LYS A 1 91 ? -9.244 -1.135 10.136 1.00 89.19 91 LYS A CA 1
ATOM 671 C C . LYS A 1 91 ? -9.282 -0.625 11.577 1.00 89.19 91 LYS A C 1
ATOM 673 O O . LYS A 1 91 ? -10.350 -0.631 12.176 1.00 89.19 91 LYS A O 1
ATOM 678 N N . GLU A 1 92 ? -8.149 -0.187 12.115 1.00 87.94 92 GLU A N 1
ATOM 679 C CA . GLU A 1 92 ? -8.041 0.326 13.488 1.00 87.94 92 GLU A CA 1
ATOM 680 C C . GLU A 1 92 ? -8.850 1.613 13.679 1.00 87.94 92 GLU A C 1
ATOM 682 O O . GLU A 1 92 ? -9.573 1.755 14.662 1.00 87.94 92 GLU A O 1
ATOM 687 N N . ALA A 1 93 ? -8.837 2.497 12.680 1.00 85.50 93 ALA A N 1
ATOM 688 C CA . ALA A 1 93 ? -9.628 3.722 12.665 1.00 85.50 93 ALA A CA 1
ATOM 689 C C . ALA A 1 93 ? -11.126 3.503 12.360 1.00 85.50 93 ALA A C 1
ATOM 691 O O . ALA A 1 93 ? -11.863 4.481 12.260 1.00 85.50 93 ALA A O 1
ATOM 692 N N . ASN A 1 94 ? -11.591 2.256 12.171 1.00 86.62 94 ASN A N 1
ATOM 693 C CA . ASN A 1 94 ? -12.951 1.932 11.707 1.00 86.62 94 ASN A CA 1
ATOM 694 C C . ASN A 1 94 ? -13.378 2.753 10.473 1.00 86.62 94 ASN A C 1
ATOM 696 O O . ASN A 1 94 ? -14.519 3.198 10.347 1.00 86.62 94 ASN A O 1
ATOM 700 N N . HIS A 1 95 ? -12.438 2.974 9.555 1.00 85.88 95 HIS A N 1
ATOM 701 C CA . HIS A 1 95 ? -12.651 3.784 8.367 1.00 85.88 95 HIS A CA 1
ATOM 702 C C . HIS A 1 95 ? -13.704 3.131 7.457 1.00 85.88 95 HIS A C 1
ATOM 704 O O . HIS A 1 95 ? -13.647 1.926 7.202 1.00 85.88 95 HIS A O 1
ATOM 710 N N . GLU A 1 96 ? -14.600 3.928 6.864 1.00 86.75 96 GLU A N 1
ATOM 711 C CA . GLU A 1 96 ? -15.664 3.471 5.939 1.00 86.75 96 GLU A CA 1
ATOM 712 C C . GLU A 1 96 ? -15.159 2.570 4.792 1.00 86.75 96 GLU A C 1
ATOM 714 O O . GLU A 1 96 ? -15.883 1.733 4.259 1.00 86.75 96 GLU A O 1
ATOM 719 N N . ARG A 1 97 ? -13.881 2.719 4.432 1.00 84.25 97 ARG A N 1
ATOM 720 C CA . ARG A 1 97 ? -13.197 2.000 3.342 1.00 84.25 97 ARG A CA 1
ATOM 721 C C . ARG A 1 97 ? -12.224 0.910 3.809 1.00 84.25 97 ARG A C 1
ATOM 723 O O . ARG A 1 97 ? -11.417 0.440 3.012 1.00 84.25 97 ARG A O 1
ATOM 730 N N . ALA A 1 98 ? -12.265 0.484 5.071 1.00 87.44 98 ALA A N 1
ATOM 731 C CA . ALA A 1 98 ? -11.336 -0.524 5.595 1.00 87.44 98 ALA A CA 1
ATOM 732 C C . ALA A 1 98 ? -11.371 -1.850 4.807 1.00 87.44 98 ALA A C 1
ATOM 734 O O . ALA A 1 98 ? -10.327 -2.410 4.465 1.00 87.44 98 ALA A O 1
ATOM 735 N N . SER A 1 99 ? -12.569 -2.329 4.454 1.00 88.00 99 SER A N 1
ATOM 736 C CA . SER A 1 99 ? -12.756 -3.531 3.625 1.00 88.00 99 SER A CA 1
ATOM 737 C C . SER A 1 99 ? -12.215 -3.350 2.204 1.00 88.00 99 SER A C 1
ATOM 739 O O . SER A 1 99 ? -11.609 -4.269 1.652 1.00 88.00 99 SER A O 1
ATOM 741 N N . TYR A 1 100 ? -12.364 -2.150 1.638 1.00 88.19 100 TYR A N 1
ATOM 742 C CA . TYR A 1 100 ? -11.812 -1.796 0.335 1.00 88.19 100 TYR A CA 1
ATOM 743 C C . TYR A 1 100 ? -10.283 -1.872 0.342 1.00 88.19 100 TYR A C 1
ATOM 745 O O . TYR A 1 100 ? -9.708 -2.578 -0.481 1.00 88.19 100 TYR A O 1
ATOM 753 N N . TYR A 1 101 ? -9.610 -1.240 1.307 1.00 89.56 101 TYR A N 1
ATOM 754 C CA . TYR A 1 101 ? -8.147 -1.305 1.390 1.00 89.56 101 TYR A CA 1
ATOM 755 C C . TYR A 1 101 ? -7.633 -2.727 1.655 1.00 89.56 101 TYR A C 1
ATOM 757 O O . TYR A 1 101 ? -6.577 -3.110 1.149 1.00 89.56 101 TYR A O 1
ATOM 765 N N . ALA A 1 102 ? -8.404 -3.558 2.364 1.00 89.69 102 ALA A N 1
ATOM 766 C CA . ALA A 1 102 ? -8.097 -4.980 2.486 1.00 89.69 102 ALA A CA 1
ATOM 767 C C . ALA A 1 102 ? -8.155 -5.715 1.134 1.00 89.69 102 ALA A C 1
ATOM 769 O O . ALA A 1 102 ? -7.280 -6.539 0.863 1.00 89.69 102 ALA A O 1
ATOM 770 N N . ALA A 1 103 ? -9.135 -5.407 0.280 1.00 89.75 103 ALA A N 1
ATOM 771 C CA . ALA A 1 103 ? -9.225 -5.959 -1.072 1.00 89.75 103 ALA A CA 1
ATOM 772 C C . ALA A 1 103 ? -8.097 -5.446 -1.983 1.00 89.75 103 ALA A C 1
ATOM 774 O O . ALA A 1 103 ? -7.487 -6.239 -2.700 1.00 89.75 103 ALA A O 1
ATOM 775 N N . VAL A 1 104 ? -7.761 -4.153 -1.900 1.00 89.50 104 VAL A N 1
ATOM 776 C CA . VAL A 1 104 ? -6.622 -3.546 -2.614 1.00 89.50 104 VAL A CA 1
ATOM 777 C C . VAL A 1 104 ? -5.322 -4.272 -2.271 1.00 89.50 104 VAL A C 1
ATOM 779 O O . VAL A 1 104 ? -4.583 -4.648 -3.177 1.00 89.50 104 VAL A O 1
ATOM 782 N N . PHE A 1 105 ? -5.067 -4.545 -0.988 1.00 92.31 105 PHE A N 1
ATOM 783 C CA . PHE A 1 105 ? -3.888 -5.303 -0.567 1.00 92.31 105 PHE A CA 1
ATOM 784 C C . PHE A 1 105 ? -3.821 -6.689 -1.221 1.00 92.31 105 PHE A C 1
ATOM 786 O O . PHE A 1 105 ? -2.781 -7.068 -1.758 1.00 92.31 105 PHE A O 1
ATOM 793 N N . GLN A 1 106 ? -4.931 -7.434 -1.225 1.00 92.75 106 GLN A N 1
ATOM 794 C CA . GLN A 1 106 ? -4.959 -8.765 -1.839 1.00 92.75 106 GLN A CA 1
ATOM 795 C C . GLN A 1 106 ? -4.754 -8.706 -3.357 1.00 92.75 106 GLN A C 1
ATOM 797 O O . GLN A 1 106 ? -4.003 -9.513 -3.906 1.00 92.75 106 GLN A O 1
ATOM 802 N N . ALA A 1 107 ? -5.363 -7.727 -4.030 1.00 89.00 107 ALA A N 1
ATOM 803 C CA . ALA A 1 107 ? -5.187 -7.522 -5.463 1.00 89.00 107 ALA A CA 1
ATOM 804 C C . ALA A 1 107 ? -3.729 -7.186 -5.813 1.00 89.00 107 ALA A C 1
ATOM 806 O O . ALA A 1 107 ? -3.157 -7.794 -6.716 1.00 89.00 107 ALA A O 1
ATOM 807 N N . MET A 1 108 ? -3.100 -6.271 -5.069 1.00 91.62 108 MET A N 1
ATOM 808 C CA . MET A 1 108 ? -1.704 -5.884 -5.295 1.00 91.62 108 MET A CA 1
ATOM 809 C C . MET A 1 108 ? -0.733 -7.025 -4.998 1.00 91.62 108 MET A C 1
ATOM 811 O O . MET A 1 108 ? 0.205 -7.237 -5.766 1.00 91.62 108 MET A O 1
ATOM 815 N N . LYS A 1 109 ? -0.998 -7.822 -3.956 1.00 93.25 109 LYS A N 1
ATOM 816 C CA . LYS A 1 109 ? -0.224 -9.030 -3.655 1.00 93.25 109 LYS A CA 1
ATOM 817 C C . LYS A 1 109 ? -0.249 -10.024 -4.822 1.00 93.25 109 LYS A C 1
ATOM 819 O O . LYS A 1 109 ? 0.794 -10.555 -5.189 1.00 93.25 109 LYS A O 1
ATOM 824 N N . GLY A 1 110 ? -1.409 -10.222 -5.452 1.00 90.56 110 GLY A N 1
ATOM 825 C CA . GLY A 1 110 ? -1.553 -11.070 -6.643 1.00 90.56 110 GLY A CA 1
ATOM 826 C C . GLY A 1 110 ? -0.906 -10.507 -7.916 1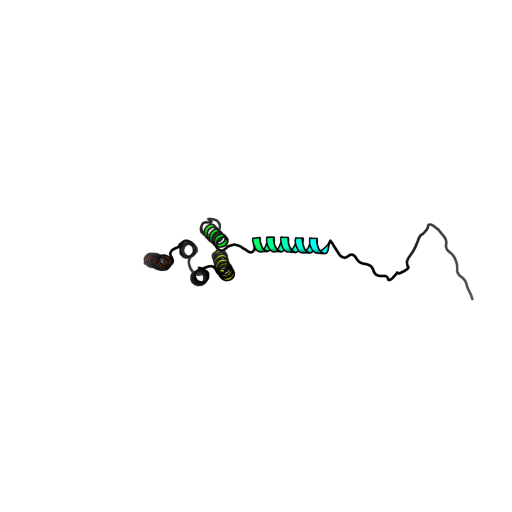.00 90.56 110 GLY A C 1
ATOM 827 O O . GLY A 1 110 ? -0.732 -11.236 -8.886 1.00 90.56 110 GLY A O 1
ATOM 828 N N . LYS A 1 111 ? -0.534 -9.223 -7.931 1.00 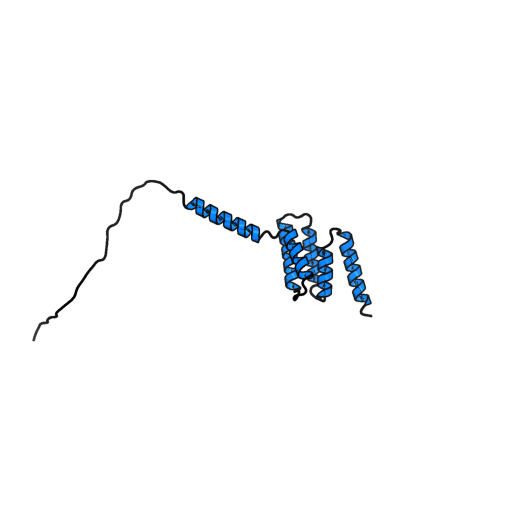89.12 111 LYS A N 1
ATOM 829 C CA . LYS A 1 111 ? 0.125 -8.557 -9.065 1.00 89.12 111 LYS A CA 1
ATOM 830 C C . LYS A 1 111 ? 1.625 -8.322 -8.821 1.00 89.12 111 LYS A C 1
ATOM 832 O O . LYS A 1 111 ? 2.255 -7.627 -9.612 1.00 89.12 111 LYS A O 1
ATOM 837 N N . MET A 1 112 ? 2.224 -8.914 -7.781 1.00 91.06 112 MET A N 1
ATOM 838 C CA . MET A 1 112 ? 3.662 -8.773 -7.484 1.00 91.06 112 MET A CA 1
ATOM 839 C C . MET A 1 112 ? 4.573 -9.277 -8.611 1.00 91.06 112 MET A C 1
ATOM 841 O O . MET A 1 112 ? 5.663 -8.740 -8.799 1.00 91.06 112 MET A O 1
ATOM 845 N N . GLU A 1 113 ? 4.122 -10.247 -9.406 1.00 90.44 113 GLU A N 1
ATOM 846 C CA . GLU A 1 113 ? 4.859 -10.756 -10.572 1.00 90.44 113 GLU A CA 1
ATOM 847 C C . GLU A 1 113 ? 4.769 -9.827 -11.795 1.00 90.44 113 GLU A C 1
ATOM 849 O O . GLU A 1 113 ? 5.544 -9.963 -12.740 1.00 90.44 113 GLU A O 1
ATOM 854 N N . ALA A 1 114 ? 3.866 -8.840 -11.779 1.00 87.94 114 ALA A N 1
ATOM 855 C CA . ALA A 1 114 ? 3.728 -7.895 -12.877 1.00 87.94 114 ALA A CA 1
ATOM 856 C C . ALA A 1 114 ? 4.972 -6.985 -13.003 1.00 87.94 114 ALA A C 1
ATOM 858 O O . ALA A 1 114 ? 5.644 -6.678 -12.002 1.00 87.94 114 ALA A O 1
ATOM 859 N N . PRO A 1 115 ? 5.271 -6.489 -14.218 1.00 90.69 115 PRO A N 1
ATOM 860 C CA . PRO A 1 115 ? 6.263 -5.442 -14.428 1.00 90.69 115 PRO A CA 1
ATOM 861 C C . PRO A 1 115 ? 5.993 -4.215 -13.552 1.00 90.69 115 PRO A C 1
ATOM 863 O O . PRO A 1 115 ? 4.841 -3.888 -13.259 1.00 90.69 115 PRO A O 1
ATOM 866 N N . VAL A 1 116 ? 7.053 -3.502 -13.164 1.00 89.00 116 VAL A N 1
ATOM 867 C CA . VAL A 1 116 ? 6.961 -2.333 -12.272 1.00 89.00 116 VAL A CA 1
ATOM 868 C C . VAL A 1 116 ? 5.973 -1.286 -12.796 1.00 89.00 116 VAL A C 1
ATOM 870 O O . VAL A 1 116 ? 5.130 -0.815 -12.036 1.00 89.00 116 VAL A O 1
ATOM 873 N N . ASP A 1 117 ? 5.997 -0.980 -14.093 1.00 87.50 117 ASP A N 1
ATOM 874 C CA . ASP A 1 117 ? 5.067 -0.019 -14.699 1.00 87.50 117 ASP A CA 1
ATOM 875 C C . ASP A 1 117 ? 3.602 -0.458 -14.610 1.00 87.50 117 ASP A C 1
ATOM 877 O O . ASP A 1 117 ? 2.710 0.359 -14.377 1.00 87.50 117 ASP A O 1
ATOM 881 N N . GLN A 1 118 ? 3.339 -1.758 -14.769 1.00 88.12 118 GLN A N 1
ATOM 882 C CA . GLN A 1 118 ? 2.001 -2.319 -14.597 1.00 88.12 118 GLN A CA 1
ATOM 883 C C . GLN A 1 118 ? 1.556 -2.237 -13.144 1.00 88.12 118 GLN A C 1
ATOM 885 O O . GLN A 1 118 ? 0.453 -1.771 -12.867 1.00 88.12 118 GLN A O 1
ATOM 890 N N . PHE A 1 119 ? 2.428 -2.637 -12.221 1.00 90.06 119 PHE A N 1
ATOM 891 C CA . PHE A 1 119 ? 2.170 -2.570 -10.790 1.00 90.06 119 PHE A CA 1
ATOM 892 C C . PHE A 1 119 ? 1.827 -1.139 -10.355 1.00 90.06 119 PHE A C 1
ATOM 894 O O . PHE A 1 119 ? 0.807 -0.927 -9.703 1.00 90.06 119 PHE A O 1
ATOM 901 N N . LYS A 1 120 ? 2.608 -0.142 -10.795 1.00 88.31 120 LYS A N 1
ATOM 902 C CA . LYS A 1 120 ? 2.348 1.284 -10.545 1.00 88.31 120 LYS A CA 1
ATOM 903 C C . LYS A 1 120 ? 0.967 1.721 -11.037 1.00 88.31 120 LYS A C 1
ATOM 905 O O . LYS A 1 120 ? 0.246 2.401 -10.310 1.00 88.31 120 LYS A O 1
ATOM 910 N N . ARG A 1 121 ? 0.573 1.318 -12.251 1.00 86.75 121 ARG A N 1
ATOM 911 C CA . ARG A 1 121 ? -0.746 1.649 -12.823 1.00 86.75 121 ARG A CA 1
ATOM 912 C C . ARG A 1 121 ? -1.887 0.996 -12.051 1.00 86.75 121 ARG A C 1
ATOM 914 O O . ARG A 1 121 ? -2.862 1.679 -11.749 1.00 86.75 121 ARG A O 1
ATOM 921 N N . TYR A 1 122 ? -1.767 -0.288 -11.710 1.00 88.12 122 TYR A N 1
ATOM 922 C CA . TYR A 1 122 ? -2.760 -0.976 -10.881 1.00 88.12 122 TYR A CA 1
ATOM 923 C C . TYR A 1 122 ? -2.909 -0.291 -9.523 1.00 88.12 122 TYR A C 1
ATOM 925 O O . TYR A 1 122 ? -4.028 -0.004 -9.104 1.00 88.12 122 TYR A O 1
ATOM 933 N N . LEU A 1 123 ? -1.786 0.050 -8.887 1.00 87.88 123 LEU A N 1
ATOM 934 C CA . LEU A 1 123 ? -1.772 0.719 -7.595 1.00 87.88 123 LEU A CA 1
ATOM 935 C C . LEU A 1 123 ? -2.433 2.102 -7.658 1.00 87.88 123 LEU A C 1
ATOM 937 O O . LEU A 1 123 ? -3.312 2.389 -6.855 1.00 87.88 123 LEU A O 1
ATOM 941 N N . LEU A 1 124 ? -2.086 2.929 -8.649 1.00 85.62 124 LEU A N 1
ATOM 942 C CA . LEU A 1 124 ? -2.714 4.239 -8.866 1.00 85.62 124 LEU A CA 1
ATOM 943 C C . LEU A 1 124 ? -4.222 4.139 -9.093 1.00 85.62 124 LEU A C 1
ATOM 945 O O . LEU A 1 124 ? -4.971 4.948 -8.558 1.00 85.62 124 LEU A O 1
ATOM 949 N N . VAL A 1 125 ? -4.679 3.152 -9.866 1.00 84.44 125 VAL A N 1
ATOM 950 C CA . VAL A 1 125 ? -6.111 2.950 -10.128 1.00 84.44 125 VAL A CA 1
ATOM 951 C C . VAL A 1 125 ? -6.858 2.548 -8.853 1.00 84.44 125 VAL A C 1
ATOM 953 O O . VAL A 1 125 ? -7.954 3.044 -8.615 1.00 84.44 125 VAL A O 1
ATOM 956 N N . LEU A 1 126 ? -6.262 1.698 -8.016 1.00 80.81 126 LEU A N 1
ATOM 957 C CA . LEU A 1 126 ? -6.867 1.240 -6.762 1.00 80.81 126 LEU A CA 1
ATOM 958 C C . LEU A 1 126 ? -6.827 2.296 -5.650 1.00 80.81 126 LEU A C 1
ATOM 960 O O . LEU A 1 126 ? -7.690 2.317 -4.778 1.00 80.81 126 LEU A O 1
ATOM 964 N N . VAL A 1 127 ? -5.821 3.162 -5.648 1.00 79.19 127 VAL A N 1
ATOM 965 C CA . VAL A 1 127 ? -5.595 4.139 -4.572 1.00 79.19 127 VAL A CA 1
ATOM 966 C C . VAL A 1 127 ? -6.165 5.517 -4.931 1.00 79.19 127 VAL A C 1
ATOM 968 O O . VAL A 1 127 ? -6.531 6.280 -4.041 1.00 79.19 127 VAL A O 1
ATOM 971 N N . GLY A 1 128 ? -6.261 5.837 -6.224 1.00 69.50 128 GLY A N 1
ATOM 972 C CA . GLY A 1 128 ? -6.554 7.180 -6.726 1.00 69.50 128 GLY A CA 1
ATOM 973 C C . GLY A 1 128 ? -8.020 7.507 -7.018 1.00 69.50 128 GLY A C 1
ATOM 974 O O . GLY A 1 128 ? -8.320 8.686 -7.190 1.00 69.50 128 GLY A O 1
ATOM 975 N N . ASP A 1 129 ? -8.938 6.537 -7.086 1.00 53.59 129 ASP A N 1
ATOM 976 C CA . ASP A 1 129 ? -10.314 6.810 -7.525 1.00 53.59 129 ASP A CA 1
ATOM 977 C C . ASP A 1 129 ? -11.353 6.673 -6.401 1.00 53.59 129 ASP A C 1
ATOM 979 O O . ASP A 1 129 ? -11.412 5.681 -5.672 1.00 53.59 129 ASP A O 1
ATOM 983 N N . LYS A 1 130 ? -12.179 7.718 -6.261 1.00 48.50 130 LYS A N 1
ATOM 984 C CA . LYS A 1 130 ? -13.290 7.797 -5.304 1.00 48.50 130 LYS A CA 1
ATOM 985 C C . LYS A 1 130 ? -14.487 6.928 -5.714 1.00 48.50 130 LYS A C 1
ATOM 987 O O . LYS A 1 130 ? -15.322 6.679 -4.846 1.00 48.50 130 LYS A O 1
ATOM 992 N N . ASP A 1 131 ? -14.536 6.448 -6.959 1.00 46.97 131 ASP A N 1
ATOM 993 C CA . ASP A 1 131 ? -15.638 5.673 -7.534 1.00 46.97 131 ASP A CA 1
ATOM 994 C C . ASP A 1 131 ? -15.257 4.201 -7.767 1.00 46.97 131 ASP A C 1
ATOM 996 O O . ASP A 1 131 ? -14.540 3.836 -8.701 1.00 46.97 131 ASP A O 1
ATOM 1000 N N . GLN A 1 132 ? -15.785 3.335 -6.902 1.00 48.69 132 GLN A N 1
ATOM 1001 C CA . GLN A 1 132 ? -15.450 1.909 -6.793 1.00 48.69 132 GLN A CA 1
ATOM 1002 C C . GLN A 1 132 ? -15.834 1.072 -8.031 1.00 48.69 132 GLN A C 1
ATOM 1004 O O . GLN A 1 132 ? -15.168 0.084 -8.336 1.00 48.69 132 GLN A O 1
ATOM 1009 N N . GLU A 1 133 ? -16.862 1.470 -8.783 1.00 43.97 133 GLU A N 1
ATOM 1010 C CA . GLU A 1 133 ? -17.367 0.717 -9.943 1.00 43.97 133 GLU A CA 1
ATOM 1011 C C . GLU A 1 133 ? -16.454 0.847 -11.177 1.00 43.97 133 GLU A C 1
ATOM 1013 O O . GLU A 1 133 ? -16.265 -0.097 -11.946 1.00 43.97 133 GLU A O 1
ATOM 1018 N N . LYS A 1 134 ? -15.779 1.992 -11.323 1.00 52.81 134 LYS A N 1
ATOM 1019 C CA . LYS A 1 134 ? -14.890 2.259 -12.463 1.00 52.81 134 LYS A CA 1
ATOM 1020 C C . LYS A 1 134 ? -13.523 1.591 -12.323 1.00 52.81 134 LYS A C 1
ATOM 1022 O O . LYS A 1 134 ? -12.844 1.393 -13.328 1.00 52.81 134 LYS A O 1
ATOM 1027 N N . VAL A 1 135 ? -13.102 1.236 -11.108 1.00 52.75 135 VAL A N 1
ATOM 1028 C CA . VAL A 1 135 ? -11.789 0.626 -10.818 1.00 52.75 135 VAL A CA 1
ATOM 1029 C C . VAL A 1 135 ? -11.677 -0.778 -11.424 1.00 52.75 135 VAL A C 1
ATOM 1031 O O . VAL A 1 135 ? -10.702 -1.060 -12.122 1.00 52.75 135 VAL A O 1
ATOM 1034 N N . TYR A 1 136 ? -12.696 -1.630 -11.250 1.00 50.19 136 TYR A N 1
ATOM 1035 C CA . TYR A 1 136 ? -12.744 -2.965 -11.869 1.00 50.19 136 TYR A CA 1
ATOM 1036 C C . TYR A 1 136 ? -12.781 -2.888 -13.401 1.00 50.19 136 TYR A C 1
ATOM 1038 O O . TYR A 1 136 ? -12.085 -3.637 -14.091 1.00 50.19 136 TYR A O 1
ATOM 1046 N N . GLU A 1 137 ? -13.542 -1.940 -13.949 1.00 54.88 137 GLU A N 1
ATOM 1047 C CA . GLU A 1 137 ? -13.623 -1.727 -15.394 1.00 54.88 137 GLU A CA 1
ATOM 1048 C C . GLU A 1 137 ? -12.291 -1.210 -15.970 1.00 54.88 137 GLU A C 1
ATOM 1050 O O . GLU A 1 137 ? -11.853 -1.648 -17.037 1.00 54.88 137 GLU A O 1
ATOM 1055 N N . LYS A 1 138 ? -11.596 -0.323 -15.239 1.00 58.03 138 LYS A N 1
ATOM 1056 C CA . LYS A 1 138 ? -10.243 0.147 -15.573 1.00 58.03 138 LYS A CA 1
ATOM 1057 C C . LYS A 1 138 ? -9.230 -0.997 -15.516 1.00 58.03 138 LYS A C 1
ATOM 1059 O O . LYS A 1 138 ? -8.437 -1.110 -16.443 1.00 58.03 138 LYS A O 1
ATOM 1064 N N . MET A 1 139 ? -9.280 -1.877 -14.512 1.00 58.06 139 MET A N 1
ATOM 1065 C CA . MET A 1 139 ? -8.425 -3.073 -14.459 1.00 58.06 139 MET A CA 1
ATOM 1066 C C . MET A 1 139 ? -8.652 -3.993 -15.658 1.00 58.06 139 MET A C 1
ATOM 1068 O O . MET A 1 139 ? -7.690 -4.344 -16.335 1.00 58.06 139 MET A O 1
ATOM 1072 N N . SER A 1 140 ? -9.911 -4.300 -15.994 1.00 60.03 140 SER A N 1
ATOM 1073 C CA . SER A 1 140 ? -10.233 -5.116 -17.173 1.00 60.03 140 SER A CA 1
ATOM 1074 C C . SER A 1 140 ? -9.749 -4.470 -18.478 1.00 60.03 140 SER A C 1
ATOM 1076 O O . SER A 1 140 ? -9.260 -5.160 -19.373 1.00 60.03 140 SER A O 1
ATOM 1078 N N . LYS A 1 141 ? -9.834 -3.137 -18.593 1.00 61.03 141 LYS A N 1
ATOM 1079 C CA . LYS A 1 141 ? -9.293 -2.387 -19.741 1.00 61.03 141 LYS A CA 1
ATOM 1080 C C . LYS A 1 141 ? -7.768 -2.432 -19.795 1.00 61.03 141 LYS A C 1
ATOM 1082 O O . LYS A 1 141 ? -7.211 -2.547 -20.886 1.00 61.03 141 LYS A O 1
ATOM 1087 N N . VAL A 1 142 ? -7.098 -2.343 -18.651 1.00 62.56 142 VAL A N 1
ATOM 1088 C CA . VAL A 1 142 ? -5.638 -2.397 -18.546 1.00 62.56 142 VAL A CA 1
ATOM 1089 C C . VAL A 1 142 ? -5.132 -3.797 -18.911 1.00 62.56 142 VAL A C 1
ATOM 1091 O O . VAL A 1 142 ? -4.317 -3.892 -19.824 1.00 62.56 142 VAL A O 1
ATOM 1094 N N . ASP A 1 143 ? -5.685 -4.868 -18.329 1.00 63.44 143 ASP A N 1
ATOM 1095 C CA . ASP A 1 143 ? -5.349 -6.260 -18.684 1.00 63.44 143 ASP A CA 1
ATOM 1096 C C . ASP A 1 143 ? -5.574 -6.517 -20.199 1.00 63.44 143 ASP A C 1
ATOM 1098 O O . ASP A 1 143 ? -4.652 -6.930 -20.903 1.00 63.44 143 ASP A O 1
ATOM 1102 N N . LYS A 1 144 ? -6.725 -6.111 -20.769 1.00 63.41 144 LYS A N 1
ATOM 1103 C CA . LYS A 1 144 ? -7.003 -6.209 -22.227 1.00 63.41 144 LYS A CA 1
ATOM 1104 C C . LYS A 1 144 ? -6.060 -5.400 -23.123 1.00 63.41 144 LYS A C 1
ATOM 1106 O O . LYS A 1 144 ? -5.951 -5.675 -24.321 1.00 63.41 144 LYS A O 1
ATOM 1111 N N . SER A 1 145 ? -5.459 -4.335 -22.602 1.00 59.16 145 SER A N 1
ATOM 1112 C CA . SER A 1 145 ? -4.516 -3.508 -23.364 1.00 59.16 145 SER A CA 1
ATOM 1113 C C . SER A 1 145 ? -3.130 -4.143 -23.410 1.00 59.16 145 SER A C 1
ATOM 1115 O O . SER A 1 145 ? -2.397 -3.922 -24.369 1.00 59.16 145 SER A O 1
ATOM 1117 N N . PHE A 1 146 ? -2.793 -4.966 -22.418 1.00 60.03 146 PHE A N 1
ATOM 1118 C CA . PHE A 1 146 ? -1.545 -5.719 -22.400 1.00 60.03 146 PHE A CA 1
ATOM 1119 C C . PHE A 1 146 ? -1.624 -7.017 -23.205 1.00 60.03 146 PHE A C 1
ATOM 1121 O O . PHE A 1 146 ? -0.670 -7.314 -23.919 1.00 60.03 146 PHE A O 1
ATOM 1128 N N . ASP A 1 147 ? -2.759 -7.723 -23.187 1.00 59.50 147 ASP A N 1
ATOM 1129 C CA . ASP A 1 147 ? -2.959 -8.918 -24.027 1.00 59.50 147 ASP A CA 1
ATOM 1130 C C . ASP A 1 147 ? -2.899 -8.604 -25.530 1.00 59.50 147 ASP A C 1
ATOM 1132 O O . ASP A 1 147 ? -2.335 -9.365 -26.312 1.00 59.50 147 ASP A O 1
ATOM 1136 N N . ARG A 1 148 ? -3.412 -7.441 -25.954 1.00 57.84 148 ARG A N 1
ATOM 1137 C CA . ARG A 1 148 ? -3.366 -7.022 -27.367 1.00 57.84 148 ARG A CA 1
ATOM 1138 C C . ARG A 1 148 ? -1.986 -6.589 -27.861 1.00 57.84 148 ARG A C 1
ATOM 1140 O O . ARG A 1 148 ? -1.799 -6.520 -29.066 1.00 57.84 148 ARG A O 1
ATOM 1147 N N . ASN A 1 149 ? -1.041 -6.296 -26.969 1.00 52.53 149 ASN A N 1
ATOM 1148 C CA . ASN A 1 149 ? 0.308 -5.858 -27.345 1.00 52.53 149 ASN A CA 1
ATOM 1149 C C . ASN A 1 149 ? 1.325 -7.016 -27.366 1.00 52.53 149 ASN A C 1
ATOM 1151 O O . ASN A 1 149 ? 2.529 -6.781 -27.446 1.00 52.53 149 ASN A O 1
ATOM 1155 N N . LYS A 1 150 ? 0.843 -8.260 -27.228 1.00 45.94 150 LYS A N 1
ATOM 1156 C CA . LYS A 1 150 ? 1.645 -9.490 -27.223 1.00 45.94 150 LYS A CA 1
ATOM 1157 C C . LYS A 1 150 ? 1.319 -10.425 -28.404 1.00 45.94 150 LYS A C 1
ATOM 1159 O O . LYS A 1 150 ? 1.730 -11.584 -28.368 1.00 45.94 150 LYS A O 1
ATOM 1164 N N . ALA A 1 151 ? 0.584 -9.929 -29.404 1.00 42.25 151 ALA A N 1
ATOM 1165 C CA . ALA A 1 151 ? 0.257 -10.614 -30.656 1.00 42.25 151 ALA A CA 1
ATOM 1166 C C . ALA A 1 151 ? 1.009 -9.977 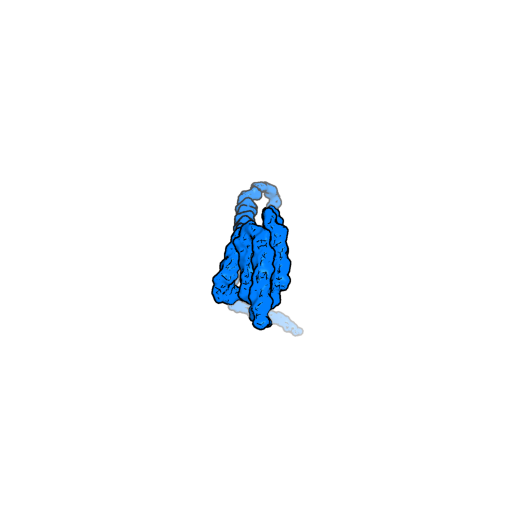-31.829 1.00 42.25 151 ALA A C 1
ATOM 1168 O O . ALA A 1 151 ? 1.094 -8.727 -31.847 1.00 42.25 151 ALA A O 1
#

Sequence (151 aa):
MGDQVPVAPADGQLQAAINPPQPPENAGGAQGPAEDNHLQGIQQRIASLEALQNDSVEGVLKKIIRDVNSHETFSKDVALDHVLNLKVIAKEANHERASYYAAVFQAMKGKMEAPVDQFKRYLLVLVGDKDQEKVYEKMSKVDKSFDRNKA

Secondary structure (DSSP, 8-state):
--------------------------------SHHHHHHHHHHHHHHHHHHHH---HHHHHHHHHHHHH-SS---HHHHHHHHHHHHHHHHHTT-TTHHHHHHHHHHHHHTTTS-HHHHHHHHHHHHH-S-HHHHHHHHHHHHHHHHGGG-

pLDDT: mean 70.12, std 18.35, range [39.03, 93.25]